Protein AF-A0A969HYX8-F1 (afdb_monomer_lite)

Radius of gyration: 28.76 Å; chains: 1; bounding box: 103×27×40 Å

Foldseek 3Di:
DDDDDDDDDDDDDDDDDDDPVPPPVVPPWQPFAKDWDDKAWDDDPVNDPWTKIWTWIATGPVRPDIDIDMDTDDPVVVVVVVVVVSVVRRVVVVVVVVVVD

pLDDT: mean 72.24, std 17.32, range [40.78, 93.25]

Sequence (101 aa):
MFAPEDIPTGTSQGQKGERMSDVPDSVALIETGFHLDSVIPVADPTGGDGSWFRYVISQGVRGENTVTGTKSGSHAEVQVQLHQMVTRLNERFGKLQAKKR

Structure (mmCIF, N/CA/C/O backbone):
data_AF-A0A969HYX8-F1
#
_entry.id   AF-A0A969HYX8-F1
#
loop_
_atom_site.group_PDB
_atom_site.id
_atom_site.type_symbol
_atom_site.label_atom_id
_atom_site.label_alt_id
_atom_site.label_comp_id
_atom_site.label_asym_id
_atom_site.label_entity_id
_atom_site.label_seq_id
_atom_site.pdbx_PDB_ins_code
_atom_site.Cartn_x
_atom_site.Cartn_y
_atom_site.Cartn_z
_atom_site.occupancy
_atom_site.B_iso_or_equiv
_atom_site.auth_seq_id
_atom_site.auth_comp_id
_atom_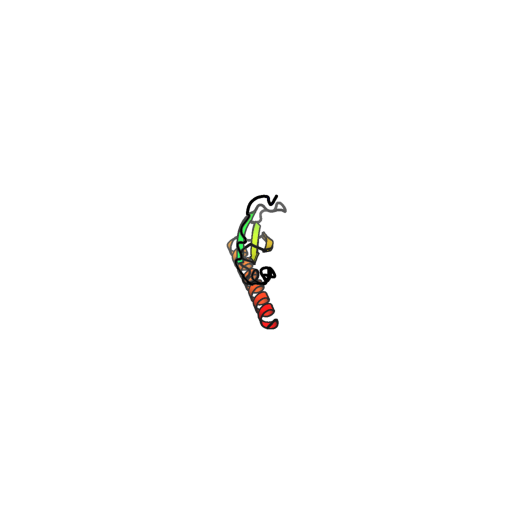site.auth_asym_id
_atom_site.auth_atom_id
_atom_site.pdbx_PDB_model_num
ATOM 1 N N . MET A 1 1 ? -85.899 19.837 -3.009 1.00 45.88 1 MET A N 1
ATOM 2 C CA . MET A 1 1 ? -85.478 18.625 -3.740 1.00 45.88 1 MET A CA 1
ATOM 3 C C . MET A 1 1 ? -84.006 18.404 -3.431 1.00 45.88 1 MET A C 1
ATOM 5 O O . MET A 1 1 ? -83.192 19.244 -3.779 1.00 45.88 1 MET A O 1
ATOM 9 N N . PHE A 1 2 ? -83.737 17.365 -2.642 1.00 45.69 2 PHE A N 1
ATOM 10 C CA . PHE A 1 2 ? -82.433 16.818 -2.229 1.00 45.69 2 PHE A CA 1
ATOM 11 C C . PHE A 1 2 ? -81.928 15.877 -3.347 1.00 45.69 2 PHE A C 1
ATOM 13 O O . PHE A 1 2 ? -82.781 15.359 -4.060 1.00 45.69 2 PHE A O 1
ATOM 20 N N . ALA A 1 3 ? -80.667 15.515 -3.579 1.00 59.22 3 ALA A N 1
ATOM 21 C CA . ALA A 1 3 ? -79.307 15.884 -3.174 1.00 59.22 3 ALA A CA 1
ATOM 22 C C . ALA A 1 3 ? -78.366 15.122 -4.161 1.00 59.22 3 ALA A C 1
ATOM 24 O O . ALA A 1 3 ? -78.805 14.111 -4.715 1.00 59.22 3 ALA A O 1
ATOM 25 N N . PRO A 1 4 ? -77.123 15.565 -4.423 1.00 57.78 4 PRO A N 1
ATOM 26 C CA . PRO A 1 4 ? -76.131 14.779 -5.163 1.00 57.78 4 PRO A CA 1
ATOM 27 C C . PRO A 1 4 ? -75.579 13.607 -4.335 1.00 57.78 4 PRO A C 1
ATOM 29 O O . PRO A 1 4 ? -75.531 13.664 -3.108 1.00 57.78 4 PRO A O 1
ATOM 32 N N . GLU A 1 5 ? -75.199 12.560 -5.063 1.00 60.81 5 GLU A N 1
ATOM 33 C CA . GLU A 1 5 ? -74.915 11.198 -4.618 1.00 60.81 5 GLU A CA 1
ATOM 34 C C . GLU A 1 5 ? -73.732 11.030 -3.647 1.00 60.81 5 GLU A C 1
ATOM 36 O O . GLU A 1 5 ? -72.737 11.754 -3.674 1.00 60.81 5 GLU A O 1
ATOM 41 N N . ASP A 1 6 ? -73.906 9.999 -2.820 1.00 54.03 6 ASP A N 1
ATOM 42 C CA . ASP A 1 6 ? -72.987 9.274 -1.946 1.00 54.03 6 ASP A CA 1
ATOM 43 C C . ASP A 1 6 ? -71.493 9.283 -2.326 1.00 54.03 6 ASP A C 1
ATOM 45 O O . ASP A 1 6 ? -71.090 8.811 -3.390 1.00 54.03 6 ASP A O 1
ATOM 49 N N . ILE A 1 7 ? -70.646 9.638 -1.353 1.00 64.56 7 ILE A N 1
ATOM 50 C CA . ILE A 1 7 ? -69.328 9.009 -1.196 1.00 64.56 7 ILE A CA 1
ATOM 51 C C . ILE A 1 7 ? -69.233 8.508 0.253 1.00 64.56 7 ILE A C 1
ATOM 53 O O . ILE A 1 7 ? -69.242 9.328 1.176 1.00 64.56 7 ILE A O 1
ATOM 57 N N . PRO A 1 8 ? -69.137 7.187 0.490 1.00 55.94 8 PRO A N 1
ATOM 58 C CA . PRO A 1 8 ? -69.061 6.644 1.835 1.00 55.94 8 PRO A CA 1
ATOM 59 C C . PRO A 1 8 ? -67.682 6.839 2.480 1.00 55.94 8 PRO A C 1
ATOM 61 O O . PRO A 1 8 ? -66.628 6.562 1.904 1.00 55.94 8 PRO A O 1
ATOM 64 N N . THR A 1 9 ? -67.742 7.253 3.744 1.00 53.06 9 THR A N 1
ATOM 65 C CA . THR A 1 9 ? -66.697 7.189 4.767 1.00 53.06 9 THR A CA 1
ATOM 66 C C . THR A 1 9 ? -66.063 5.799 4.850 1.00 53.06 9 THR A C 1
ATOM 68 O O . THR A 1 9 ? -66.722 4.826 5.212 1.00 53.06 9 THR A O 1
ATOM 71 N N . GLY A 1 10 ? -64.753 5.730 4.613 1.00 46.94 10 GLY A N 1
ATOM 72 C CA . GLY A 1 10 ? -63.897 4.606 4.982 1.00 46.94 10 GLY A CA 1
ATOM 73 C C . GLY A 1 10 ? -62.811 5.064 5.951 1.00 46.94 10 GLY A C 1
ATOM 74 O O . GLY A 1 10 ? -61.756 5.536 5.540 1.00 46.94 10 GLY A O 1
ATOM 75 N N . THR A 1 11 ? -63.077 4.946 7.249 1.00 51.28 11 THR A N 1
ATOM 76 C CA . THR A 1 11 ? -62.083 5.089 8.317 1.00 51.28 11 THR A CA 1
ATOM 77 C C . THR A 1 11 ? -61.259 3.803 8.423 1.00 51.28 11 THR A C 1
ATOM 79 O O . THR A 1 11 ? -61.822 2.728 8.603 1.00 51.28 11 THR A O 1
ATOM 82 N N . SER A 1 12 ? -59.931 3.898 8.367 1.00 53.59 12 SER A N 1
ATOM 83 C CA . SER A 1 12 ? -58.993 2.934 8.973 1.00 53.59 12 SER A CA 1
ATOM 84 C C . SER A 1 12 ? -57.638 3.630 9.110 1.00 53.59 12 SER A C 1
ATOM 86 O O . SER A 1 12 ? -57.008 3.988 8.125 1.00 53.59 12 SER A O 1
ATOM 88 N N . GLN A 1 13 ? -57.311 4.127 10.299 1.00 46.12 13 GLN A N 1
ATOM 89 C CA . GLN A 1 13 ? -56.704 3.377 11.404 1.00 46.12 13 GLN A CA 1
ATOM 90 C C . GLN A 1 13 ? -55.200 3.178 11.191 1.00 46.12 13 GLN A C 1
ATOM 92 O O . GLN A 1 13 ? -54.765 2.196 10.608 1.00 46.12 13 GLN A O 1
ATOM 97 N N . GLY A 1 14 ? -54.448 4.114 11.778 1.00 40.78 14 GLY A N 1
ATOM 98 C CA . GLY A 1 14 ? -53.312 3.831 12.648 1.00 40.78 14 GLY A CA 1
ATOM 99 C C . GLY A 1 14 ? -52.067 3.229 12.011 1.00 40.78 14 GLY A C 1
ATOM 100 O O . GLY A 1 14 ? -52.102 2.129 11.476 1.00 40.78 14 GLY A O 1
ATOM 101 N N . GLN A 1 15 ? -50.942 3.906 12.238 1.00 48.81 15 GLN A N 1
ATOM 102 C CA . GLN A 1 15 ? -49.675 3.355 12.742 1.00 48.81 15 GLN A CA 1
ATOM 103 C C . GLN A 1 15 ? -48.639 4.484 12.641 1.00 48.81 15 GLN A C 1
ATOM 105 O O . GLN A 1 15 ? -48.345 4.967 11.560 1.00 48.81 15 GLN A O 1
ATOM 110 N N . LYS A 1 16 ? -48.318 5.135 13.763 1.00 44.19 16 LYS A N 1
ATOM 111 C CA . LYS A 1 16 ? -47.216 4.779 14.676 1.00 44.19 16 LYS A CA 1
ATOM 112 C C . LYS A 1 16 ? -45.856 4.881 13.980 1.00 44.19 16 LYS A C 1
ATOM 114 O O . LYS A 1 16 ? -45.634 4.270 12.941 1.00 44.19 16 LYS A O 1
ATOM 119 N N . GLY A 1 17 ? -44.933 5.553 14.649 1.00 44.75 17 GLY A N 1
ATOM 120 C CA . GLY A 1 17 ? -43.517 5.451 14.346 1.00 44.75 17 GLY A CA 1
ATOM 121 C C . GLY A 1 17 ? -42.981 6.696 13.677 1.00 44.75 17 GLY A C 1
ATOM 122 O O . GLY A 1 17 ? -42.856 6.769 12.460 1.00 44.75 17 GLY A O 1
ATOM 123 N N . GLU A 1 18 ? -42.571 7.635 14.522 1.00 52.53 18 GLU A N 1
ATOM 124 C CA . GLU A 1 18 ? -41.186 8.092 14.503 1.00 52.53 18 GLU A CA 1
ATOM 125 C C . GLU A 1 18 ? -40.297 7.177 13.646 1.00 52.53 18 GLU A C 1
ATOM 127 O O . GLU A 1 18 ? -39.939 6.066 14.033 1.00 52.53 18 GLU A O 1
ATOM 132 N N . ARG A 1 19 ? -39.925 7.656 12.469 1.00 49.31 19 ARG A N 1
ATOM 133 C CA . ARG A 1 19 ? -38.553 7.493 12.026 1.00 49.31 19 ARG A CA 1
ATOM 134 C C . ARG A 1 19 ? -38.070 8.874 11.647 1.00 49.31 19 ARG A C 1
ATOM 136 O O . ARG A 1 19 ? -38.038 9.251 10.479 1.00 49.31 19 ARG A O 1
ATOM 143 N N . MET A 1 20 ? -37.629 9.598 12.683 1.00 52.00 20 MET A N 1
ATOM 144 C CA . MET A 1 20 ? -36.281 10.162 12.639 1.00 52.00 20 MET A CA 1
ATOM 145 C C . MET A 1 20 ? -35.484 9.152 11.815 1.00 52.00 20 MET A C 1
ATOM 147 O O . MET A 1 20 ? -35.339 7.999 12.232 1.00 52.00 20 MET A O 1
ATOM 151 N N . SER A 1 21 ? -35.150 9.494 10.573 1.00 46.56 21 SER A N 1
ATOM 152 C CA . SER A 1 21 ? -34.130 8.737 9.871 1.00 46.56 21 SER A CA 1
ATOM 153 C C . SER A 1 21 ? -32.879 9.063 10.658 1.00 46.56 21 SER A C 1
ATOM 155 O O . SER A 1 21 ? -32.178 10.026 10.372 1.00 46.56 21 SER A O 1
ATOM 157 N N . ASP A 1 22 ? -32.729 8.338 11.764 1.00 51.19 22 ASP A N 1
ATOM 158 C CA . ASP A 1 22 ? -31.477 8.073 12.406 1.00 51.19 22 ASP A CA 1
ATOM 159 C C . ASP A 1 22 ? -30.633 7.596 11.233 1.00 51.19 22 ASP A C 1
ATOM 161 O O . ASP A 1 22 ? -30.797 6.493 10.707 1.00 51.19 22 ASP A O 1
ATOM 165 N N . VAL A 1 23 ? -29.822 8.509 10.724 1.00 58.59 23 VAL A N 1
ATOM 166 C CA . VAL A 1 23 ? -28.650 8.151 9.966 1.00 58.59 23 VAL A CA 1
ATOM 167 C C . VAL A 1 23 ? -27.564 8.026 11.029 1.00 58.59 23 VAL A C 1
ATOM 169 O O . VAL A 1 23 ? -26.844 9.000 11.240 1.00 58.59 23 VAL A O 1
ATOM 172 N N . PRO A 1 24 ? -27.400 6.884 11.729 1.00 52.47 24 PRO A N 1
ATOM 173 C CA . PRO A 1 24 ? -26.176 6.648 12.456 1.00 52.47 24 PRO A CA 1
ATOM 174 C C . PRO A 1 24 ? -25.211 5.833 11.590 1.00 52.47 24 PRO A C 1
ATOM 176 O O . PRO A 1 24 ? -24.366 5.136 12.127 1.00 52.47 24 PRO A O 1
ATOM 179 N N . ASP A 1 25 ? -25.285 5.889 10.257 1.00 46.22 25 ASP A N 1
ATOM 180 C CA . ASP A 1 25 ? -24.410 5.064 9.410 1.00 46.22 25 ASP A CA 1
ATOM 181 C C . ASP A 1 25 ? -23.183 5.819 8.887 1.00 46.22 25 ASP A C 1
ATOM 183 O O . ASP A 1 25 ? -22.678 5.591 7.797 1.00 46.22 25 ASP A O 1
ATOM 187 N N . SER A 1 26 ? -22.680 6.774 9.668 1.00 47.41 26 SER A N 1
ATOM 188 C CA . SER A 1 26 ? -21.316 7.292 9.474 1.00 47.41 26 SER A CA 1
ATOM 189 C C . SER A 1 26 ? -20.371 6.892 10.605 1.00 47.41 26 SER A C 1
ATOM 191 O O . SER A 1 26 ? -19.215 7.304 10.607 1.00 47.41 26 SER A O 1
ATOM 193 N N . VAL A 1 27 ? -20.836 6.073 11.559 1.00 47.19 27 VAL A N 1
ATOM 194 C CA . VAL A 1 27 ? -20.019 5.619 12.699 1.00 47.19 27 VAL A CA 1
ATOM 195 C C . VAL A 1 27 ? -19.671 4.125 12.618 1.00 47.19 27 VAL A C 1
ATOM 197 O O . VAL A 1 27 ? -18.733 3.695 13.281 1.00 47.19 27 VAL A O 1
ATOM 200 N N . ALA A 1 28 ? -20.340 3.342 11.763 1.00 46.38 28 ALA A N 1
ATOM 201 C CA . ALA A 1 28 ? -20.047 1.915 11.574 1.00 46.38 28 ALA A CA 1
ATOM 202 C C . ALA A 1 28 ? -18.858 1.633 10.631 1.00 46.38 28 ALA A C 1
ATOM 204 O O . ALA A 1 28 ? -18.374 0.509 10.548 1.00 46.38 28 ALA A O 1
ATOM 205 N N . LEU A 1 29 ? -18.364 2.629 9.890 1.00 48.62 29 LEU A N 1
ATOM 206 C CA . LEU A 1 29 ? -17.583 2.319 8.688 1.00 48.62 29 LEU A CA 1
ATOM 207 C C . LEU A 1 29 ? -16.057 2.230 8.902 1.00 48.62 29 LEU A C 1
ATOM 209 O O . LEU A 1 29 ? -15.340 1.662 8.079 1.00 48.62 29 LEU A O 1
ATOM 213 N N . ILE A 1 30 ? -15.563 2.631 10.080 1.00 53.16 30 ILE A N 1
ATOM 214 C CA . ILE A 1 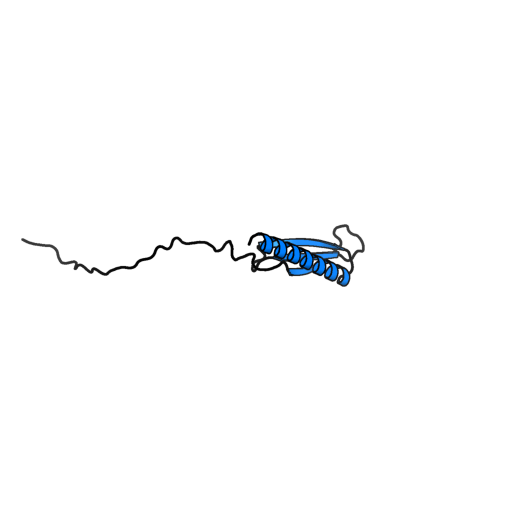30 ? -14.141 2.511 10.458 1.00 53.16 30 ILE A CA 1
ATOM 215 C C . ILE A 1 30 ? -13.877 1.362 11.452 1.00 53.16 30 ILE A C 1
ATOM 217 O O . ILE A 1 30 ? -12.956 1.430 12.267 1.00 53.16 30 ILE A O 1
ATOM 221 N N . GLU A 1 31 ? -14.686 0.300 11.425 1.00 55.12 31 GLU A N 1
ATOM 222 C CA . GLU A 1 31 ? -14.431 -0.915 12.222 1.00 55.12 31 GLU A CA 1
ATOM 223 C C . GLU A 1 31 ? -13.324 -1.800 11.630 1.00 55.12 31 GLU A C 1
ATOM 225 O O . GLU A 1 31 ? -12.792 -2.684 12.302 1.00 55.12 31 GLU A O 1
ATOM 230 N N . THR A 1 32 ? -12.932 -1.559 10.379 1.00 66.00 32 THR A N 1
ATOM 231 C CA . THR A 1 32 ? -11.891 -2.338 9.706 1.00 66.00 32 THR A CA 1
ATOM 232 C C . THR A 1 32 ? -10.524 -1.678 9.851 1.00 66.00 32 THR A C 1
ATOM 234 O O . THR A 1 32 ? -10.350 -0.472 9.661 1.00 66.00 32 THR A O 1
ATOM 237 N N . GLY A 1 33 ? -9.531 -2.491 10.216 1.00 78.69 33 GLY A N 1
ATOM 238 C CA . GLY A 1 33 ? -8.135 -2.072 10.252 1.00 78.69 33 GLY A CA 1
ATOM 239 C C . GLY A 1 33 ? -7.600 -1.713 8.863 1.00 78.69 33 GLY A C 1
ATOM 240 O O . GLY A 1 33 ? -8.188 -2.031 7.827 1.00 78.69 33 GLY A O 1
ATOM 241 N N . PHE A 1 34 ? -6.440 -1.071 8.851 1.00 86.81 34 PHE A N 1
ATOM 242 C CA . PHE A 1 34 ? -5.643 -0.891 7.651 1.00 86.81 34 PHE A CA 1
ATOM 243 C C . PHE A 1 34 ? -5.229 -2.256 7.098 1.00 86.81 34 PHE A C 1
ATOM 245 O O . PHE A 1 34 ? -4.819 -3.147 7.848 1.00 86.81 34 PHE A O 1
ATOM 252 N N . HIS A 1 35 ? -5.287 -2.402 5.784 1.00 87.31 35 HIS A N 1
ATOM 253 C CA . HIS A 1 35 ? -4.780 -3.561 5.066 1.00 87.31 35 HIS A CA 1
ATOM 254 C C . HIS A 1 35 ? -4.057 -3.104 3.804 1.00 87.31 35 HIS A C 1
ATOM 256 O O . HIS A 1 35 ? -4.318 -2.031 3.261 1.00 87.31 35 HIS A O 1
ATOM 262 N N . LEU A 1 36 ? -3.098 -3.912 3.363 1.00 89.31 36 LEU A N 1
ATOM 263 C CA . LEU A 1 36 ? -2.437 -3.677 2.092 1.00 89.31 36 LEU A CA 1
ATOM 264 C C . LEU A 1 36 ? -3.403 -4.070 0.973 1.00 89.31 36 LEU A C 1
ATOM 266 O O . LEU A 1 36 ? -3.801 -5.227 0.892 1.00 89.31 36 LEU A O 1
ATOM 270 N N . ASP A 1 37 ? -3.787 -3.095 0.161 1.00 87.88 37 ASP A N 1
ATOM 271 C CA . ASP A 1 37 ? -4.761 -3.253 -0.917 1.00 87.88 37 ASP A CA 1
ATOM 272 C C . ASP A 1 37 ? -4.064 -3.700 -2.203 1.00 87.88 37 ASP A C 1
ATOM 274 O O . ASP A 1 37 ? -4.406 -4.721 -2.796 1.00 87.88 37 ASP A O 1
ATOM 278 N N . SER A 1 38 ? -3.009 -2.980 -2.587 1.00 87.00 38 SER A N 1
ATOM 279 C CA . SER A 1 38 ? -2.281 -3.259 -3.818 1.00 87.00 38 SER A CA 1
ATOM 280 C C . SER A 1 38 ? -0.819 -2.852 -3.722 1.00 87.00 38 SER A C 1
ATOM 282 O O . SER A 1 38 ? -0.471 -1.867 -3.067 1.00 87.00 38 SER A O 1
ATOM 284 N N . VAL A 1 39 ? 0.043 -3.610 -4.400 1.00 91.00 39 VAL A N 1
ATOM 285 C CA . VAL A 1 39 ? 1.448 -3.273 -4.640 1.00 91.00 39 VAL A CA 1
ATOM 286 C C . VAL A 1 39 ? 1.753 -3.589 -6.091 1.00 91.00 39 VAL A C 1
ATOM 288 O O . VAL A 1 39 ? 1.729 -4.747 -6.497 1.00 91.00 39 VAL A O 1
ATOM 291 N N . ILE A 1 40 ? 2.032 -2.554 -6.875 1.00 90.50 40 ILE A N 1
ATOM 292 C CA . ILE A 1 40 ? 2.327 -2.678 -8.299 1.00 90.50 40 ILE A CA 1
ATOM 293 C C . ILE A 1 40 ? 3.753 -2.203 -8.579 1.00 90.50 40 ILE A C 1
ATOM 295 O O . ILE A 1 40 ? 4.142 -1.138 -8.089 1.00 90.50 40 ILE A O 1
ATOM 299 N N . PRO A 1 41 ? 4.548 -2.954 -9.359 1.00 89.06 41 PRO A N 1
ATOM 300 C CA . PRO A 1 41 ? 5.813 -2.448 -9.863 1.00 89.06 41 PRO A CA 1
ATOM 301 C C . PRO A 1 41 ? 5.547 -1.268 -10.800 1.00 89.06 41 PRO A C 1
ATOM 303 O O . PRO A 1 41 ? 4.623 -1.294 -11.614 1.00 89.06 41 PRO A O 1
ATOM 306 N N . VAL A 1 42 ? 6.348 -0.219 -10.673 1.00 88.94 42 VAL A N 1
ATOM 307 C CA . VAL A 1 42 ? 6.271 0.989 -11.493 1.00 88.94 42 VAL A CA 1
ATOM 308 C C . VAL A 1 42 ? 7.659 1.354 -12.001 1.00 88.94 42 VAL A C 1
ATOM 310 O O . VAL A 1 42 ? 8.669 0.993 -11.397 1.00 88.94 42 VAL A O 1
ATOM 313 N N . ALA A 1 43 ? 7.701 2.071 -13.122 1.00 83.38 43 ALA A N 1
ATOM 314 C CA . ALA A 1 43 ? 8.938 2.664 -13.609 1.00 83.38 43 ALA A CA 1
ATOM 315 C C . ALA A 1 43 ? 9.462 3.703 -12.608 1.00 83.38 43 ALA A C 1
ATOM 317 O O . ALA A 1 43 ? 8.676 4.340 -11.897 1.00 83.38 43 ALA A O 1
ATOM 318 N N . ASP A 1 44 ? 10.782 3.874 -12.569 1.00 80.19 44 ASP A N 1
ATOM 319 C CA . ASP A 1 44 ? 11.427 4.878 -11.732 1.00 80.19 44 ASP A CA 1
ATOM 320 C C . ASP A 1 44 ? 10.918 6.286 -12.110 1.00 80.19 44 ASP A C 1
ATOM 322 O O . ASP A 1 44 ? 11.149 6.735 -13.237 1.00 80.19 44 ASP A O 1
ATOM 326 N N . PRO A 1 45 ? 10.235 7.010 -11.202 1.00 73.81 45 PRO A N 1
ATOM 327 C CA . PRO A 1 45 ? 9.739 8.357 -11.484 1.00 73.81 45 PRO A CA 1
ATOM 328 C C . PRO A 1 45 ? 10.868 9.387 -11.668 1.00 73.81 45 PRO A C 1
ATOM 330 O O . PRO A 1 45 ? 10.637 10.466 -12.207 1.00 73.81 45 PRO A O 1
ATOM 333 N N . THR A 1 46 ? 12.076 9.058 -11.218 1.00 78.00 46 THR A N 1
ATOM 334 C CA . THR A 1 46 ? 13.315 9.838 -11.319 1.00 78.00 46 THR A CA 1
ATOM 335 C C . THR A 1 46 ? 14.238 9.370 -12.450 1.00 78.00 46 THR A C 1
ATOM 337 O O . THR A 1 46 ? 15.261 10.008 -12.688 1.00 78.00 46 THR A O 1
ATOM 340 N N . GLY A 1 47 ? 13.882 8.303 -13.176 1.00 71.88 47 GLY A N 1
ATOM 341 C CA . GLY A 1 47 ? 14.645 7.806 -14.327 1.00 71.88 47 GLY A CA 1
ATOM 342 C C . GLY A 1 47 ? 15.937 7.054 -13.986 1.00 71.88 47 GLY A C 1
ATOM 343 O O . GLY A 1 47 ? 16.811 6.950 -14.841 1.00 71.88 47 GLY A O 1
ATOM 344 N N . GLY A 1 48 ? 16.082 6.560 -12.755 1.00 74.12 48 GLY A N 1
ATOM 345 C CA . GLY A 1 48 ? 17.174 5.672 -12.356 1.00 74.12 48 GLY A CA 1
ATOM 346 C C . GLY A 1 48 ?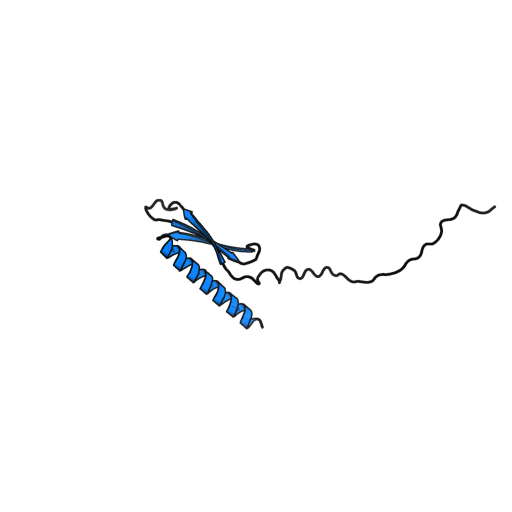 16.904 4.188 -12.642 1.00 74.12 48 GLY A C 1
ATOM 347 O O . GLY A 1 48 ? 15.819 3.791 -13.064 1.00 74.12 48 GLY A O 1
ATOM 348 N N . ASP A 1 49 ? 17.905 3.352 -12.355 1.00 69.12 49 ASP A N 1
ATOM 349 C CA . ASP A 1 49 ? 17.880 1.894 -12.575 1.00 69.12 49 ASP A CA 1
ATOM 350 C C . ASP A 1 49 ? 17.247 1.102 -11.407 1.00 69.12 49 ASP A C 1
ATOM 352 O O . ASP A 1 49 ? 17.466 -0.101 -11.241 1.00 69.12 49 ASP A O 1
ATOM 356 N N . GLY A 1 50 ? 16.477 1.772 -10.545 1.00 74.62 50 GLY A N 1
ATOM 357 C CA . GLY A 1 50 ? 15.852 1.155 -9.377 1.00 74.62 50 GLY A CA 1
ATOM 358 C C . GLY A 1 50 ? 14.561 0.408 -9.715 1.00 74.62 50 GLY A C 1
ATOM 359 O O . GLY A 1 50 ? 13.770 0.844 -10.547 1.00 74.62 50 GLY A O 1
ATOM 360 N N . SER A 1 51 ? 14.283 -0.692 -9.009 1.00 87.50 51 SER A N 1
ATOM 361 C CA . SER A 1 51 ? 12.926 -1.249 -8.973 1.00 87.50 51 SER A CA 1
ATOM 362 C C . SER A 1 51 ? 12.064 -0.409 -8.037 1.00 87.50 51 SER A C 1
ATOM 364 O O . SER A 1 51 ? 12.388 -0.247 -6.857 1.00 87.50 51 SER A O 1
ATOM 366 N N . TRP A 1 52 ? 10.972 0.134 -8.567 1.00 90.94 52 TRP A N 1
ATOM 367 C CA . TRP A 1 52 ? 10.018 0.930 -7.808 1.00 90.94 52 TRP A CA 1
ATOM 368 C C . TRP A 1 52 ? 8.679 0.222 -7.726 1.00 90.94 52 TRP A C 1
ATOM 370 O O . TRP A 1 52 ? 8.257 -0.478 -8.640 1.00 90.94 52 TRP A O 1
ATOM 380 N N . PHE A 1 53 ? 7.994 0.432 -6.611 1.00 91.25 53 PHE A N 1
ATOM 381 C CA . PHE A 1 53 ? 6.698 -0.155 -6.336 1.00 91.25 53 PHE A CA 1
ATOM 382 C C . PHE A 1 53 ? 5.769 0.924 -5.803 1.00 91.25 53 PHE A C 1
ATOM 384 O O . PHE A 1 53 ? 6.080 1.605 -4.823 1.00 91.25 53 PHE A O 1
ATOM 391 N N . ARG A 1 54 ? 4.615 1.088 -6.443 1.00 92.44 54 ARG A N 1
ATOM 392 C CA . ARG A 1 54 ? 3.515 1.877 -5.897 1.00 92.44 54 ARG A CA 1
ATOM 393 C C . ARG A 1 54 ? 2.666 0.966 -5.030 1.00 92.44 54 ARG A C 1
ATOM 395 O O . ARG A 1 54 ? 2.306 -0.125 -5.455 1.00 92.44 54 ARG A O 1
ATOM 402 N N . TYR A 1 55 ? 2.335 1.427 -3.836 1.00 92.44 55 TYR A N 1
ATOM 403 C CA . TYR A 1 55 ? 1.483 0.703 -2.911 1.00 92.44 55 TYR A CA 1
ATOM 404 C C . TYR A 1 55 ? 0.249 1.516 -2.544 1.00 92.44 55 TYR A C 1
ATOM 406 O O . TYR A 1 55 ? 0.274 2.751 -2.539 1.00 92.44 55 TYR A O 1
ATOM 414 N N . VAL A 1 56 ? -0.810 0.792 -2.210 1.00 90.88 56 VAL A N 1
ATOM 415 C CA . VAL A 1 56 ? -2.075 1.308 -1.704 1.00 90.88 56 VAL A CA 1
ATOM 416 C C . VAL A 1 56 ? -2.398 0.535 -0.437 1.00 90.88 56 VAL A C 1
ATOM 418 O O . VAL A 1 56 ? -2.402 -0.693 -0.431 1.00 90.88 56 VAL A O 1
ATOM 421 N N . ILE A 1 57 ? -2.618 1.255 0.653 1.00 90.38 57 ILE A N 1
ATOM 422 C CA . ILE A 1 57 ? -3.108 0.707 1.914 1.00 90.38 57 ILE A CA 1
ATOM 423 C C . ILE A 1 57 ? -4.480 1.313 2.147 1.00 90.38 57 ILE A C 1
ATOM 425 O O . ILE A 1 57 ? -4.595 2.532 2.240 1.00 90.38 57 ILE A O 1
ATOM 429 N N . SER A 1 58 ? -5.493 0.467 2.252 1.00 88.56 58 SER A N 1
ATOM 430 C CA . SER A 1 58 ? -6.884 0.871 2.426 1.00 88.56 58 SER A CA 1
ATOM 431 C C . SER A 1 58 ? -7.332 0.615 3.863 1.00 88.56 58 SER A C 1
ATOM 433 O O . SER A 1 58 ? -6.873 -0.314 4.532 1.00 88.56 58 SER A O 1
ATOM 435 N N . GLN A 1 59 ? -8.239 1.450 4.347 1.00 84.69 59 GLN A N 1
ATOM 436 C CA . GLN A 1 59 ? -8.956 1.298 5.605 1.00 84.69 59 GLN A CA 1
ATOM 437 C C . GLN A 1 59 ? -10.447 1.522 5.328 1.00 84.69 59 GLN A C 1
ATOM 439 O O . GLN A 1 59 ? -10.798 2.455 4.602 1.00 84.69 59 GLN A O 1
ATOM 444 N N . GLY A 1 60 ? -11.312 0.687 5.908 1.00 72.56 60 GLY A N 1
ATOM 445 C CA . GLY A 1 60 ? -12.750 0.707 5.623 1.00 72.56 60 GLY A CA 1
ATOM 446 C C . GLY A 1 60 ? -13.164 -0.343 4.586 1.00 72.56 60 GLY A C 1
ATOM 447 O O . GLY A 1 60 ? -12.361 -0.766 3.753 1.00 72.56 60 GLY A O 1
ATOM 448 N N . VAL A 1 61 ? -14.443 -0.736 4.599 1.00 63.94 61 VAL A N 1
ATOM 449 C CA . VAL A 1 61 ? -15.029 -1.692 3.629 1.00 63.94 61 VAL A CA 1
ATOM 450 C C . VAL A 1 61 ? -15.140 -1.073 2.226 1.00 63.94 61 VAL A C 1
ATOM 452 O O . VAL A 1 61 ? -15.217 -1.788 1.229 1.00 63.94 61 VAL A O 1
ATOM 455 N N . ARG A 1 62 ? -15.122 0.264 2.135 1.00 61.22 62 ARG A N 1
ATOM 456 C CA . ARG A 1 62 ? -15.151 1.024 0.875 1.00 61.22 62 ARG A CA 1
ATOM 457 C C . ARG A 1 62 ? -13.876 1.824 0.594 1.00 61.22 62 ARG A C 1
ATOM 459 O O . ARG A 1 62 ? -13.874 2.623 -0.339 1.00 61.22 62 ARG A O 1
ATOM 466 N N . GLY A 1 63 ? -12.807 1.615 1.367 1.00 65.38 63 GLY A N 1
ATOM 467 C CA . GLY A 1 63 ? -11.559 2.364 1.202 1.00 65.38 63 GLY A CA 1
ATOM 468 C C . GLY A 1 63 ? -11.718 3.858 1.493 1.00 65.38 63 GLY A C 1
ATOM 469 O O . GLY A 1 63 ? -11.160 4.682 0.776 1.00 65.38 63 GLY A O 1
ATOM 470 N N . GLU A 1 64 ? -12.485 4.230 2.523 1.00 74.06 64 GLU A N 1
ATOM 471 C CA . GLU A 1 64 ? -12.688 5.646 2.879 1.00 74.06 64 GLU A CA 1
ATOM 472 C C . GLU A 1 64 ? -11.396 6.356 3.268 1.00 74.06 64 GLU A C 1
ATOM 474 O O . GLU A 1 64 ? -11.307 7.580 3.173 1.00 74.06 64 GLU A O 1
ATOM 479 N N . ASN A 1 65 ? -10.397 5.597 3.715 1.00 78.00 65 ASN A N 1
ATOM 480 C CA . ASN A 1 65 ? -9.081 6.128 3.996 1.00 78.00 65 ASN A CA 1
ATOM 481 C C . ASN A 1 65 ? -8.013 5.275 3.312 1.00 78.00 65 ASN A C 1
ATOM 483 O O . ASN A 1 65 ? -7.731 4.146 3.713 1.00 78.00 65 ASN A O 1
ATOM 487 N N . THR A 1 66 ? -7.417 5.841 2.268 1.00 85.75 66 THR A N 1
ATOM 488 C CA . THR A 1 66 ? -6.359 5.215 1.475 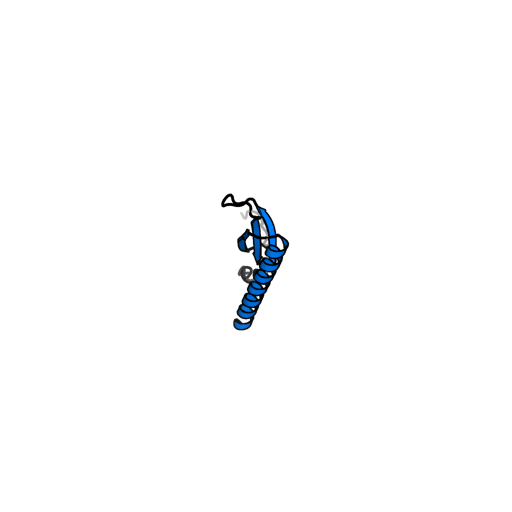1.00 85.75 66 THR A CA 1
ATOM 489 C C . THR A 1 66 ? -5.042 5.957 1.630 1.00 85.75 66 THR A C 1
ATOM 491 O O . THR A 1 66 ? -4.946 7.157 1.376 1.00 85.75 66 THR A O 1
ATOM 494 N N . VAL A 1 67 ? -3.995 5.215 1.974 1.00 87.44 67 VAL A N 1
ATOM 495 C CA . VAL A 1 67 ? -2.609 5.672 1.974 1.00 87.44 67 VAL A CA 1
ATOM 496 C C . VAL A 1 67 ? -1.936 5.134 0.722 1.00 87.44 67 VAL A C 1
ATOM 498 O O . VAL A 1 67 ? -1.695 3.935 0.595 1.00 87.44 67 VAL A O 1
ATOM 501 N N . THR A 1 68 ? -1.611 6.029 -0.203 1.00 90.94 68 THR A N 1
ATOM 502 C CA . THR A 1 68 ? -0.859 5.693 -1.413 1.00 90.94 68 THR A CA 1
ATOM 503 C C . THR A 1 68 ? 0.565 6.204 -1.312 1.00 90.94 68 THR A C 1
ATOM 505 O O . THR A 1 68 ? 0.789 7.327 -0.858 1.00 90.94 68 THR A O 1
ATOM 508 N N . GLY A 1 69 ? 1.526 5.431 -1.802 1.00 90.25 69 GLY A N 1
ATOM 509 C CA . GLY A 1 69 ? 2.907 5.884 -1.887 1.00 90.25 69 GLY A CA 1
ATOM 510 C C . GLY A 1 69 ? 3.723 5.081 -2.882 1.00 90.25 69 GLY A C 1
ATOM 511 O O . GLY A 1 69 ? 3.261 4.094 -3.450 1.00 90.25 69 GLY A O 1
ATOM 512 N N . THR A 1 70 ? 4.954 5.519 -3.098 1.00 90.69 70 THR A N 1
ATOM 513 C CA . THR A 1 70 ? 5.942 4.819 -3.920 1.00 90.69 70 THR A CA 1
ATOM 514 C C . THR A 1 70 ? 7.158 4.487 -3.082 1.00 90.69 70 THR A C 1
ATOM 516 O O . THR A 1 70 ? 7.558 5.269 -2.218 1.00 90.69 70 THR A O 1
ATOM 519 N N . LYS A 1 71 ? 7.742 3.318 -3.327 1.00 89.44 71 LYS A N 1
ATOM 520 C CA . LYS A 1 71 ? 8.926 2.850 -2.621 1.00 89.44 71 LYS A CA 1
ATOM 521 C C . LYS A 1 71 ? 9.876 2.161 -3.582 1.00 89.44 71 LYS A C 1
ATOM 523 O O . LYS A 1 71 ? 9.440 1.334 -4.377 1.00 89.44 71 LYS A O 1
ATOM 528 N N . SER A 1 72 ? 11.153 2.504 -3.497 1.00 90.06 72 SER A N 1
ATOM 529 C CA . SER A 1 72 ? 12.222 1.790 -4.185 1.00 90.06 72 SER A CA 1
ATOM 530 C C . SER A 1 72 ? 12.723 0.626 -3.330 1.00 90.06 72 SER A C 1
ATOM 532 O O . SER A 1 72 ? 12.656 0.667 -2.098 1.00 90.06 72 SER A O 1
ATOM 534 N N . GLY A 1 73 ? 13.206 -0.426 -3.982 1.00 88.25 73 GLY A N 1
ATOM 535 C CA . GLY A 1 73 ? 13.771 -1.608 -3.328 1.00 88.25 73 GLY A CA 1
ATOM 536 C C . GLY A 1 73 ? 13.421 -2.885 -4.079 1.00 88.25 73 GLY A C 1
ATOM 537 O O . GLY A 1 73 ? 12.871 -2.830 -5.175 1.00 88.25 73 GLY A O 1
ATOM 538 N N . SER A 1 74 ? 13.714 -4.047 -3.500 1.00 88.94 74 SER A N 1
ATOM 539 C CA . SER A 1 74 ? 13.194 -5.310 -4.031 1.00 88.94 74 SER A CA 1
ATOM 540 C C . SER A 1 74 ? 11.731 -5.524 -3.619 1.00 88.94 74 SER A C 1
ATOM 542 O O . SER A 1 74 ? 11.292 -5.045 -2.573 1.00 88.94 74 SER A O 1
ATOM 544 N N . HIS A 1 75 ? 10.968 -6.292 -4.406 1.00 86.31 75 HIS A N 1
ATOM 545 C CA . HIS A 1 75 ? 9.571 -6.612 -4.079 1.00 86.31 75 HIS A CA 1
ATOM 546 C C . HIS A 1 75 ? 9.432 -7.220 -2.671 1.00 86.31 75 HIS A C 1
ATOM 548 O O . HIS A 1 75 ? 8.550 -6.829 -1.912 1.00 86.31 75 HIS A O 1
ATOM 554 N N . ALA A 1 76 ? 10.341 -8.128 -2.293 1.00 88.88 76 ALA A N 1
ATOM 555 C CA . ALA A 1 76 ? 10.337 -8.770 -0.980 1.00 88.88 76 ALA A CA 1
ATOM 556 C C . ALA A 1 76 ? 10.563 -7.764 0.161 1.00 88.88 76 ALA A C 1
ATOM 558 O O . ALA A 1 76 ? 9.823 -7.768 1.146 1.00 88.88 76 ALA A O 1
ATOM 559 N N . GLU A 1 77 ? 11.542 -6.867 0.024 1.00 90.12 77 GLU A N 1
ATOM 560 C CA . GLU A 1 77 ? 11.802 -5.828 1.025 1.00 90.12 77 GLU A CA 1
ATOM 561 C C . GLU A 1 77 ? 10.645 -4.840 1.132 1.00 90.12 77 GLU A C 1
ATOM 563 O O . GLU A 1 77 ? 10.210 -4.514 2.238 1.00 90.12 77 GLU A O 1
ATOM 568 N N . VAL A 1 78 ? 10.118 -4.385 -0.009 1.00 90.44 78 VAL A N 1
ATOM 569 C CA . VAL A 1 78 ? 8.970 -3.479 -0.044 1.00 90.44 78 VAL A CA 1
ATOM 570 C C . VAL A 1 78 ? 7.776 -4.133 0.642 1.00 90.44 78 VAL A C 1
ATOM 572 O O . VAL A 1 78 ? 7.171 -3.513 1.513 1.00 90.44 78 VAL A O 1
ATOM 575 N N . GLN A 1 79 ? 7.483 -5.396 0.343 1.00 90.25 79 GLN A N 1
ATOM 576 C CA . GLN A 1 79 ? 6.379 -6.124 0.956 1.00 90.25 79 GLN A CA 1
ATOM 577 C C . GLN A 1 79 ? 6.544 -6.235 2.481 1.00 90.25 79 GLN A C 1
ATOM 579 O O . GLN A 1 79 ? 5.620 -5.887 3.218 1.00 90.25 79 GLN A O 1
ATOM 584 N N . VAL A 1 80 ? 7.728 -6.615 2.981 1.00 93.25 80 VAL A N 1
ATOM 585 C CA . VAL A 1 80 ? 8.012 -6.658 4.431 1.00 93.25 80 VAL A CA 1
ATOM 586 C C . VAL A 1 80 ? 7.793 -5.291 5.079 1.00 93.25 80 VAL A C 1
ATOM 588 O O . VAL A 1 80 ? 7.144 -5.186 6.122 1.00 93.25 80 VAL A O 1
ATOM 591 N N . GLN A 1 81 ? 8.294 -4.226 4.457 1.00 91.12 81 GLN A N 1
ATOM 592 C CA . GLN A 1 81 ? 8.165 -2.876 4.996 1.00 91.12 81 GLN A CA 1
ATOM 593 C C . GLN A 1 81 ? 6.711 -2.380 4.990 1.00 91.12 81 GLN A C 1
ATOM 595 O O . GLN A 1 81 ? 6.300 -1.685 5.921 1.00 91.12 81 GLN A O 1
ATOM 600 N N . LEU A 1 82 ? 5.923 -2.740 3.975 1.00 91.50 82 LEU A N 1
ATOM 601 C CA . LEU A 1 82 ? 4.502 -2.403 3.898 1.00 91.50 82 LEU A CA 1
ATOM 602 C C . LEU A 1 82 ? 3.684 -3.160 4.942 1.00 91.50 82 LEU A C 1
ATOM 604 O O . LEU A 1 82 ? 2.867 -2.542 5.621 1.00 91.50 82 LEU A O 1
ATOM 608 N N . HIS A 1 83 ? 3.961 -4.447 5.158 1.00 91.31 83 HIS A N 1
ATOM 609 C CA . HIS A 1 83 ? 3.339 -5.202 6.246 1.00 91.31 83 HIS A CA 1
ATOM 610 C C . HIS A 1 83 ? 3.650 -4.590 7.613 1.00 91.31 83 HIS A C 1
ATOM 612 O O . HIS A 1 83 ? 2.734 -4.367 8.400 1.00 91.31 83 HIS A O 1
ATOM 618 N N . GLN A 1 84 ? 4.910 -4.237 7.887 1.00 92.12 84 GLN A N 1
ATOM 619 C CA . GLN A 1 84 ? 5.273 -3.553 9.133 1.00 92.12 84 GLN A CA 1
ATOM 620 C C . GLN A 1 84 ? 4.538 -2.216 9.295 1.00 92.12 84 GLN A C 1
ATOM 622 O O . GLN A 1 84 ? 4.132 -1.861 10.402 1.00 92.12 84 GLN A O 1
ATOM 627 N N . MET A 1 85 ? 4.357 -1.471 8.203 1.00 90.50 85 MET A N 1
ATOM 628 C CA . MET A 1 85 ? 3.627 -0.207 8.220 1.00 90.50 85 MET A CA 1
ATOM 629 C C . MET A 1 85 ? 2.147 -0.414 8.547 1.00 90.50 85 MET A C 1
ATOM 631 O O . MET A 1 85 ? 1.629 0.259 9.436 1.00 90.50 85 MET A O 1
ATOM 635 N N . VAL A 1 86 ? 1.495 -1.384 7.902 1.00 89.38 86 VAL A N 1
ATOM 636 C CA . VAL A 1 86 ? 0.107 -1.774 8.191 1.00 89.38 86 VAL A CA 1
ATOM 637 C C . VAL A 1 86 ? -0.049 -2.216 9.648 1.00 89.38 86 VAL A C 1
ATOM 639 O O . VAL A 1 86 ? -0.956 -1.745 10.333 1.00 89.38 86 VAL A O 1
ATOM 642 N N . THR A 1 87 ? 0.865 -3.041 10.167 1.00 88.81 87 THR A N 1
ATOM 643 C CA . THR A 1 87 ? 0.854 -3.465 11.575 1.00 88.81 87 THR A CA 1
ATOM 644 C C . THR A 1 87 ? 0.914 -2.268 12.520 1.00 88.81 87 THR A C 1
ATOM 646 O O . THR A 1 87 ? 0.075 -2.153 13.409 1.00 88.81 87 THR A O 1
ATOM 649 N N . ARG A 1 88 ? 1.835 -1.321 12.300 1.00 87.94 88 ARG A N 1
ATOM 650 C CA . ARG A 1 88 ? 1.938 -0.108 13.134 1.00 87.94 88 ARG A CA 1
ATOM 651 C C . ARG A 1 88 ? 0.691 0.772 13.046 1.00 87.94 88 ARG A C 1
ATOM 653 O O . ARG A 1 88 ? 0.269 1.333 14.059 1.00 87.94 88 ARG A O 1
ATOM 660 N N . LEU A 1 89 ? 0.111 0.909 11.852 1.00 86.19 89 LEU A N 1
ATOM 661 C CA . LEU A 1 89 ? -1.135 1.650 11.649 1.00 86.19 89 LEU A CA 1
ATOM 662 C C . LEU A 1 89 ? -2.275 1.017 12.458 1.00 86.19 89 LEU A C 1
ATOM 664 O O . LEU A 1 89 ? -2.965 1.725 13.192 1.00 86.19 89 LEU A O 1
ATOM 668 N N . ASN A 1 90 ? -2.401 -0.311 12.416 1.00 84.62 90 ASN A N 1
ATOM 669 C CA . ASN A 1 90 ? -3.397 -1.060 13.180 1.00 84.62 90 ASN A CA 1
ATOM 670 C C . ASN A 1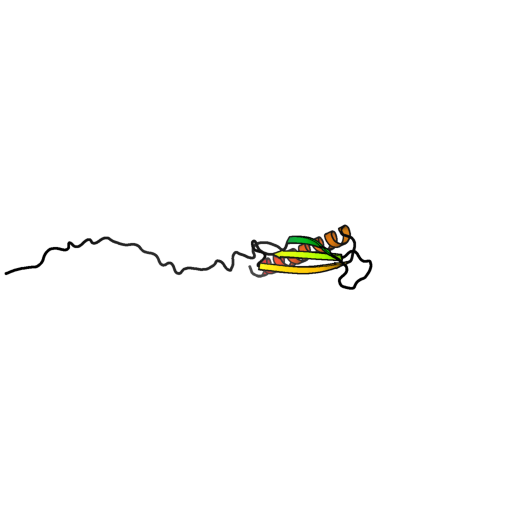 90 ? -3.168 -1.008 14.693 1.00 84.62 90 ASN A C 1
ATOM 672 O O . ASN A 1 90 ? -4.116 -0.778 15.439 1.00 84.62 90 ASN A O 1
ATOM 676 N N . GLU A 1 91 ? -1.929 -1.139 15.169 1.00 85.06 91 GLU A N 1
ATOM 677 C CA . GLU A 1 91 ? -1.602 -0.996 16.594 1.00 85.06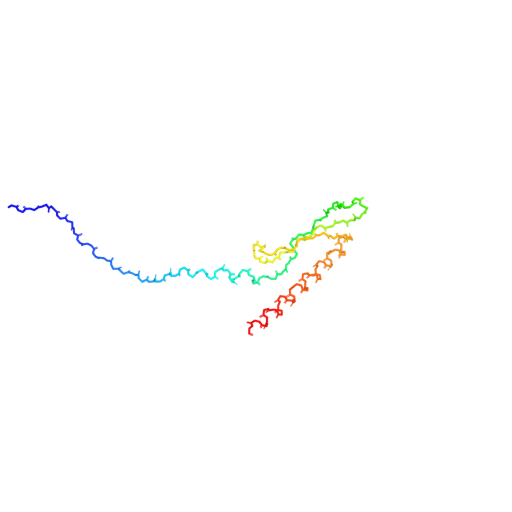 91 GLU A CA 1
ATOM 678 C C . GLU A 1 91 ? -1.972 0.390 17.128 1.00 85.06 91 GLU A C 1
ATOM 680 O O . GLU A 1 91 ? -2.524 0.526 18.224 1.00 85.06 91 GLU A O 1
ATOM 685 N N . ARG A 1 92 ? -1.668 1.442 16.357 1.00 79.81 92 ARG A N 1
ATOM 686 C CA . ARG A 1 92 ? -2.024 2.814 16.726 1.00 79.81 92 ARG A CA 1
ATOM 687 C C . ARG A 1 92 ? -3.536 3.001 16.722 1.00 79.81 92 ARG A C 1
ATOM 689 O O . ARG A 1 92 ? -4.061 3.622 17.644 1.00 79.81 92 ARG A O 1
ATOM 696 N N . PHE A 1 93 ? -4.226 2.452 15.727 1.00 74.75 93 PHE A N 1
ATOM 697 C CA . PHE A 1 93 ? -5.680 2.518 15.644 1.00 74.75 93 PHE A CA 1
ATOM 698 C C . PHE A 1 93 ? -6.344 1.797 16.828 1.00 74.75 93 PHE A C 1
ATOM 700 O O . PHE A 1 93 ? -7.174 2.389 17.512 1.00 74.75 93 PHE A O 1
ATOM 707 N N . GLY A 1 94 ? -5.892 0.587 17.170 1.00 67.94 94 GLY A N 1
ATOM 708 C CA . GLY A 1 94 ? -6.382 -0.166 18.329 1.00 67.94 94 GLY A CA 1
ATOM 709 C C . GLY A 1 94 ? -6.182 0.566 19.661 1.00 67.94 94 GLY A C 1
ATOM 710 O O . GLY A 1 94 ? -7.090 0.603 20.490 1.00 67.94 94 GLY A O 1
ATOM 711 N N . LYS A 1 95 ? -5.037 1.237 19.856 1.00 66.50 95 LYS A N 1
ATOM 712 C CA . LYS A 1 95 ? -4.781 2.071 21.050 1.00 66.50 95 LYS A CA 1
ATOM 713 C C . LYS A 1 95 ? -5.703 3.293 21.133 1.00 66.50 95 LYS A C 1
ATOM 715 O O . LYS A 1 95 ? -6.123 3.665 22.227 1.00 66.50 95 LYS A O 1
ATOM 720 N N . LEU A 1 96 ? -6.016 3.921 19.997 1.00 60.88 96 LEU A N 1
ATOM 721 C CA . LEU A 1 96 ? -6.948 5.052 19.938 1.00 60.88 96 LEU A CA 1
ATOM 722 C C . LEU A 1 96 ? -8.388 4.620 20.242 1.00 60.88 96 LEU A C 1
ATOM 724 O O . LEU A 1 96 ? -9.102 5.358 20.916 1.00 60.88 96 LEU A O 1
ATOM 728 N N . GLN A 1 97 ? -8.787 3.422 19.807 1.00 58.38 97 GLN A N 1
ATOM 729 C CA . GLN A 1 97 ? -10.091 2.841 20.138 1.00 58.38 97 GLN A CA 1
ATOM 730 C C . GLN A 1 97 ? -10.190 2.472 21.626 1.00 58.38 97 GLN A C 1
ATOM 732 O O . GLN A 1 97 ? -11.177 2.797 22.279 1.00 58.38 97 GLN A O 1
ATOM 737 N N . ALA A 1 98 ? -9.141 1.873 22.201 1.00 59.16 98 ALA A N 1
ATOM 738 C CA . ALA A 1 98 ? -9.117 1.501 23.618 1.00 59.16 98 ALA A CA 1
ATOM 739 C C . ALA A 1 98 ? -9.185 2.707 24.571 1.00 59.16 98 ALA A C 1
ATOM 741 O O . ALA A 1 98 ? -9.715 2.587 25.668 1.00 59.16 98 ALA A O 1
ATOM 742 N N . LYS A 1 99 ? -8.667 3.872 24.159 1.00 58.09 99 LYS A N 1
ATOM 743 C CA . LYS A 1 99 ? -8.665 5.100 24.972 1.00 58.09 99 LYS A CA 1
ATOM 744 C C . LYS A 1 99 ? -9.949 5.933 24.849 1.00 58.09 99 LYS A C 1
ATOM 746 O O . LYS A 1 99 ? -10.132 6.872 25.615 1.00 58.09 99 LYS A O 1
ATOM 751 N N . LYS A 1 100 ? -10.814 5.615 23.881 1.00 54.34 100 LYS A N 1
ATOM 752 C CA . LYS A 1 100 ? -12.135 6.242 23.704 1.00 54.34 100 LYS A CA 1
ATOM 753 C C . LYS A 1 100 ? -13.259 5.527 24.469 1.00 54.34 100 LYS A C 1
ATOM 755 O O . LYS A 1 100 ? -14.396 5.982 24.382 1.00 54.34 100 LYS A O 1
ATOM 760 N N . ARG A 1 101 ? -12.954 4.434 25.174 1.00 45.16 101 ARG A N 1
ATOM 761 C CA . ARG A 1 101 ? -13.897 3.684 26.016 1.00 45.16 101 ARG A CA 1
ATOM 762 C C . ARG A 1 101 ? -13.773 4.072 27.479 1.00 45.16 101 ARG A C 1
ATOM 764 O O . ARG A 1 101 ? -12.642 4.403 27.898 1.00 45.16 101 ARG A O 1
#

Secondary structure (DSSP, 8-state):
------------------------TTSSTT-SPPEEEEEEEE--TT-SS--EEEEEEEESTT-SEEEEEEEES-HHHHHHHHHHHHHHHHHHHHHHHHTT-